Protein AF-M6ZET9-F1 (afdb_monomer)

Secondary structure (DSSP, 8-state):
-HHHHHHHHHHHHHHHHHHHHHHHSSB-----------------S---SS-EEEE------GGGGSSHHHHHHHHHHHHHHHHHTT---TTEEEEPPTTTTGGGGGTT-BHHHHH-S-HHHHHHHHHHH-HHHHHHHHHH--SS-HHHHHHH-

Structure (mmCIF, N/CA/C/O backbone):
data_AF-M6ZET9-F1
#
_entry.id   AF-M6ZET9-F1
#
loop_
_atom_site.group_PDB
_atom_site.id
_atom_site.type_symbol
_atom_site.label_atom_id
_atom_site.label_alt_id
_atom_site.label_comp_id
_atom_site.label_asym_id
_atom_site.label_entity_id
_atom_site.label_seq_id
_atom_site.pdbx_PDB_ins_code
_atom_site.Cartn_x
_atom_site.Cartn_y
_atom_site.Cartn_z
_atom_site.occupancy
_atom_site.B_iso_or_equiv
_atom_site.auth_seq_id
_atom_site.auth_comp_id
_atom_site.auth_asym_id
_atom_site.auth_atom_id
_atom_site.pdbx_PDB_model_num
ATOM 1 N N . MET A 1 1 ? 36.176 -2.745 -42.782 1.00 52.81 1 MET A N 1
ATOM 2 C CA . MET A 1 1 ? 34.925 -3.289 -42.192 1.00 52.81 1 MET A CA 1
ATOM 3 C C . MET A 1 1 ? 34.917 -3.314 -40.652 1.00 52.81 1 MET A C 1
ATOM 5 O O . MET A 1 1 ? 33.838 -3.327 -40.080 1.00 52.81 1 MET A O 1
ATOM 9 N N . PHE A 1 2 ? 36.071 -3.237 -39.966 1.00 52.84 2 PHE A N 1
ATOM 10 C CA . PHE A 1 2 ? 36.145 -3.232 -38.491 1.00 52.84 2 PHE A CA 1
ATOM 11 C C . PHE A 1 2 ? 35.651 -1.939 -37.812 1.00 52.84 2 PHE A C 1
ATOM 13 O O . PHE A 1 2 ? 34.966 -2.022 -36.799 1.00 52.84 2 PHE A O 1
ATOM 20 N N . PHE A 1 3 ? 35.898 -0.759 -38.397 1.00 56.28 3 PHE A N 1
ATOM 21 C CA . PHE A 1 3 ? 35.490 0.528 -37.806 1.00 56.28 3 PHE A CA 1
ATOM 22 C C . PHE A 1 3 ? 33.973 0.656 -37.581 1.00 56.28 3 PHE A C 1
ATOM 24 O O . PHE A 1 3 ? 33.550 1.080 -36.511 1.00 56.28 3 PHE A O 1
ATOM 31 N N . LYS A 1 4 ? 33.136 0.210 -38.533 1.00 61.56 4 LYS A N 1
ATOM 32 C CA . LYS A 1 4 ? 31.664 0.215 -38.382 1.00 61.56 4 LYS A CA 1
ATOM 33 C C . LYS A 1 4 ? 31.176 -0.681 -37.235 1.00 61.56 4 LYS A C 1
ATOM 35 O O . LYS A 1 4 ? 30.152 -0.376 -36.632 1.00 61.56 4 LYS A O 1
ATOM 40 N N . ARG A 1 5 ? 31.907 -1.756 -36.912 1.00 71.12 5 ARG A N 1
ATOM 41 C CA . ARG A 1 5 ? 31.544 -2.678 -35.827 1.00 71.12 5 ARG A CA 1
ATOM 42 C C . ARG A 1 5 ? 31.775 -2.039 -34.457 1.00 71.12 5 ARG A C 1
ATOM 44 O O . ARG A 1 5 ? 30.942 -2.207 -33.578 1.00 71.12 5 ARG A O 1
ATOM 51 N N . SER A 1 6 ? 32.834 -1.243 -34.301 1.00 78.81 6 SER A N 1
ATOM 52 C CA . SER A 1 6 ? 33.117 -0.513 -33.057 1.00 78.81 6 SER A CA 1
ATOM 53 C C . SER A 1 6 ? 32.077 0.570 -32.753 1.00 78.81 6 SER A C 1
ATOM 55 O O . SER A 1 6 ? 31.634 0.671 -31.614 1.00 78.81 6 SER A O 1
ATOM 57 N N . TYR A 1 7 ? 31.607 1.324 -33.757 1.00 88.06 7 TYR A N 1
ATOM 58 C CA . TYR A 1 7 ? 30.521 2.300 -33.555 1.00 88.06 7 TYR A CA 1
ATOM 59 C C . TYR A 1 7 ? 29.215 1.645 -33.093 1.00 88.06 7 TYR A C 1
ATOM 61 O O . TYR A 1 7 ? 28.520 2.209 -32.252 1.00 88.06 7 TYR A O 1
ATOM 69 N N . LEU A 1 8 ? 28.908 0.438 -33.587 1.00 88.38 8 LEU A N 1
ATOM 70 C CA . LEU A 1 8 ? 27.750 -0.330 -33.127 1.00 88.38 8 LEU A CA 1
ATOM 71 C C . LEU A 1 8 ? 27.862 -0.672 -31.631 1.00 88.38 8 LEU A C 1
ATOM 73 O O . LEU A 1 8 ? 26.891 -0.518 -30.896 1.00 88.38 8 LEU A O 1
ATOM 77 N N . PHE A 1 9 ? 29.046 -1.089 -31.169 1.00 90.19 9 PHE A N 1
ATOM 78 C CA . PHE A 1 9 ? 29.284 -1.377 -29.752 1.00 90.19 9 PHE A CA 1
ATOM 79 C C . PHE A 1 9 ? 29.134 -0.135 -28.870 1.00 90.19 9 PHE A C 1
ATOM 81 O O . PHE A 1 9 ? 28.448 -0.205 -27.854 1.00 90.19 9 PHE A O 1
ATOM 88 N N . TYR A 1 10 ? 29.714 1.005 -29.259 1.00 92.69 10 TYR A N 1
ATOM 89 C CA . TYR A 1 10 ? 29.557 2.251 -28.498 1.00 92.69 10 TYR A CA 1
ATOM 90 C C . TYR A 1 10 ? 28.103 2.725 -28.456 1.00 92.69 10 TYR A C 1
ATOM 92 O O . TYR A 1 10 ? 27.639 3.189 -27.418 1.00 92.69 10 TYR A O 1
ATOM 100 N N . PHE A 1 11 ? 27.368 2.565 -29.557 1.00 93.62 11 PHE A N 1
ATOM 101 C CA . PHE A 1 11 ? 25.949 2.895 -29.611 1.00 93.62 11 PHE A CA 1
ATOM 102 C C . PHE A 1 11 ? 25.113 2.002 -28.682 1.00 93.62 11 PHE A C 1
ATOM 104 O O . PHE A 1 11 ? 24.315 2.509 -27.897 1.00 93.62 11 PHE A O 1
ATOM 111 N N . LEU A 1 12 ? 25.338 0.684 -28.703 1.00 94.00 12 LEU A N 1
ATOM 112 C CA . LEU A 1 12 ? 24.687 -0.254 -27.781 1.00 94.00 12 LEU A CA 1
ATOM 113 C C . LEU A 1 12 ? 25.027 0.052 -26.317 1.00 94.00 12 LEU A C 1
ATOM 115 O O . LEU A 1 12 ? 24.150 0.021 -25.457 1.00 94.00 12 LEU A O 1
ATOM 119 N N . PHE A 1 13 ? 26.285 0.391 -26.036 1.00 94.56 13 PHE A N 1
ATOM 120 C CA . PHE A 1 13 ? 26.725 0.773 -24.698 1.00 94.56 13 PHE A CA 1
ATOM 121 C C . PHE A 1 13 ? 26.043 2.061 -24.214 1.00 94.56 13 PHE A C 1
ATOM 123 O O . PHE A 1 13 ? 25.578 2.122 -23.078 1.00 94.56 13 PHE A O 1
ATOM 130 N N . LEU A 1 14 ? 25.902 3.063 -25.089 1.00 95.38 14 LEU A N 1
ATOM 131 C CA . LEU A 1 14 ? 25.168 4.291 -24.784 1.00 95.38 14 LEU A CA 1
ATOM 132 C C . LEU A 1 14 ? 23.695 4.002 -24.457 1.00 95.38 14 LEU A C 1
ATOM 134 O O . LEU A 1 14 ? 23.176 4.536 -23.479 1.00 95.38 14 LEU A O 1
ATOM 138 N N . ILE A 1 15 ? 23.036 3.128 -25.227 1.00 94.88 15 ILE A N 1
ATOM 139 C CA . ILE A 1 15 ? 21.653 2.705 -24.953 1.00 94.88 15 ILE A CA 1
ATOM 140 C C . ILE A 1 15 ? 21.545 2.049 -23.573 1.00 94.88 15 ILE A C 1
ATOM 142 O O . ILE A 1 15 ? 20.631 2.377 -22.820 1.00 94.88 15 ILE A O 1
ATOM 146 N N . LEU A 1 16 ? 22.479 1.162 -23.218 1.00 93.62 16 LEU A N 1
ATOM 147 C CA . LEU A 1 16 ? 22.484 0.497 -21.911 1.00 93.62 16 LEU A CA 1
ATOM 148 C C . LEU A 1 16 ? 22.646 1.489 -20.753 1.00 93.62 16 LEU A C 1
ATOM 150 O O . LEU A 1 16 ? 21.954 1.355 -19.745 1.00 93.62 16 LEU A O 1
ATOM 154 N N . ILE A 1 17 ? 23.504 2.503 -20.900 1.00 94.50 17 ILE A N 1
ATOM 155 C CA . ILE A 1 17 ? 23.660 3.559 -19.888 1.00 94.50 17 ILE A CA 1
ATOM 156 C C . ILE A 1 17 ? 22.363 4.356 -19.737 1.00 94.50 17 ILE A C 1
ATOM 158 O O . ILE A 1 17 ? 21.883 4.533 -18.618 1.00 94.50 17 ILE A O 1
ATOM 162 N N . LEU A 1 18 ? 21.781 4.819 -20.847 1.00 94.38 18 LEU A N 1
ATOM 163 C CA . LEU A 1 18 ? 20.533 5.586 -20.821 1.00 94.38 18 LEU A CA 1
ATOM 164 C C . LEU A 1 18 ? 19.391 4.776 -20.198 1.00 94.38 18 LEU A C 1
ATOM 166 O O . LEU A 1 18 ? 18.630 5.302 -19.386 1.00 94.38 18 LEU A O 1
ATOM 170 N N . TYR A 1 19 ? 19.310 3.487 -20.525 1.00 93.56 19 TYR A N 1
ATOM 171 C CA . TYR A 1 19 ? 18.352 2.570 -19.924 1.00 93.56 19 TYR A CA 1
ATOM 172 C C . TYR A 1 19 ? 18.582 2.400 -18.418 1.00 93.56 19 TYR A C 1
ATOM 174 O O . TYR A 1 19 ? 17.628 2.502 -17.651 1.00 93.56 19 TYR A O 1
ATOM 182 N N . GLY A 1 20 ? 19.830 2.220 -17.974 1.00 91.06 20 GLY A N 1
ATOM 183 C CA . GLY A 1 20 ? 20.166 2.146 -16.551 1.00 91.06 20 GLY A CA 1
ATOM 184 C C . GLY A 1 20 ? 19.728 3.400 -15.793 1.00 91.06 20 GLY A C 1
ATOM 185 O O . GLY A 1 20 ? 19.030 3.303 -14.786 1.00 91.06 20 GLY A O 1
ATOM 186 N N . ILE A 1 21 ? 20.043 4.586 -16.320 1.00 92.19 21 ILE A N 1
ATOM 187 C CA . ILE A 1 21 ? 19.608 5.863 -15.733 1.00 92.19 21 ILE A CA 1
ATOM 188 C C . ILE A 1 21 ? 18.078 5.916 -15.640 1.00 92.19 21 ILE A C 1
ATOM 190 O O . ILE A 1 21 ? 17.532 6.231 -14.581 1.00 92.19 21 ILE A O 1
ATOM 194 N N . TRP A 1 22 ? 17.366 5.561 -16.711 1.00 94.06 22 TRP A N 1
ATOM 195 C CA . TRP A 1 22 ? 15.904 5.526 -16.698 1.00 94.06 22 TRP A CA 1
ATOM 196 C C . TRP A 1 22 ? 15.358 4.529 -15.664 1.00 94.06 22 TRP A C 1
ATOM 198 O O . TRP A 1 22 ? 14.420 4.856 -14.942 1.00 94.06 22 TRP A O 1
ATOM 208 N N . SER A 1 23 ? 15.961 3.348 -15.533 1.00 90.19 23 SER A N 1
ATOM 209 C CA . SER A 1 23 ? 15.533 2.295 -14.602 1.00 90.19 23 SER A CA 1
ATOM 210 C C . SER A 1 23 ? 15.647 2.712 -13.127 1.00 90.19 23 SER A C 1
ATOM 212 O O . SER A 1 23 ? 14.827 2.302 -12.302 1.00 90.19 23 SER A O 1
ATOM 214 N N . TYR A 1 24 ? 16.644 3.53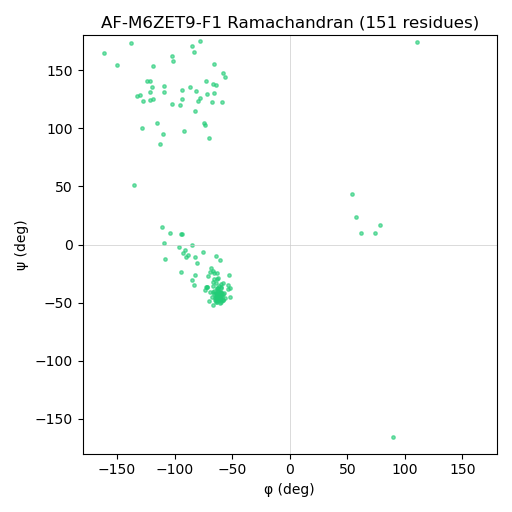8 -12.788 1.00 88.25 24 TYR A N 1
ATOM 215 C CA . TYR A 1 24 ? 16.917 3.967 -11.408 1.00 88.25 24 TYR A CA 1
ATOM 216 C C . TYR A 1 24 ? 16.280 5.305 -11.009 1.00 88.25 24 TYR A C 1
ATOM 218 O O . TYR A 1 24 ? 16.065 5.551 -9.824 1.00 88.25 24 TYR A O 1
ATOM 226 N N . THR A 1 25 ? 15.973 6.175 -11.968 1.00 88.12 25 THR A N 1
ATOM 227 C CA . THR A 1 25 ? 15.388 7.502 -11.703 1.00 88.12 25 THR A CA 1
ATOM 228 C C . THR A 1 25 ? 13.866 7.448 -11.510 1.00 88.12 25 THR A C 1
ATOM 230 O O . THR A 1 25 ? 13.223 6.452 -11.839 1.00 88.12 25 THR A O 1
ATOM 233 N N . ASP A 1 26 ? 13.266 8.526 -10.987 1.00 87.12 26 ASP A N 1
ATOM 234 C CA . ASP A 1 26 ? 11.803 8.694 -10.845 1.00 87.12 26 ASP A CA 1
ATOM 235 C C . ASP A 1 26 ? 11.098 7.552 -10.080 1.00 87.12 26 ASP A C 1
ATOM 237 O O . ASP A 1 26 ? 10.050 7.050 -10.488 1.00 87.12 26 ASP A O 1
ATOM 241 N N . ARG A 1 27 ? 11.697 7.101 -8.973 1.00 86.75 27 ARG A N 1
ATOM 242 C CA . ARG A 1 27 ? 11.068 6.168 -8.026 1.00 86.75 27 ARG A CA 1
ATOM 243 C C . ARG A 1 27 ? 10.239 6.938 -6.997 1.00 86.75 27 ARG A C 1
ATOM 245 O O . ARG A 1 27 ? 10.669 7.976 -6.498 1.00 86.75 27 ARG A O 1
ATOM 252 N N . SER A 1 28 ? 9.028 6.460 -6.722 1.00 77.06 28 SER A N 1
ATOM 253 C CA . SER A 1 28 ? 8.021 7.176 -5.938 1.00 77.06 28 SER A CA 1
ATOM 254 C C . SER A 1 28 ? 8.363 7.185 -4.446 1.00 77.06 28 SER A C 1
ATOM 256 O O . SER A 1 28 ? 8.105 6.217 -3.736 1.00 77.06 28 SER A O 1
ATOM 258 N N . SER A 1 29 ? 8.874 8.310 -3.948 1.00 74.44 29 SER A N 1
ATOM 259 C CA . SER A 1 29 ? 9.148 8.546 -2.519 1.00 74.44 29 SER A CA 1
ATOM 260 C C . SER A 1 29 ? 8.200 9.557 -1.865 1.00 74.44 29 SER A C 1
ATOM 262 O O . SER A 1 29 ? 8.346 9.870 -0.687 1.00 74.44 29 SER A O 1
ATOM 264 N N . TRP A 1 30 ? 7.233 10.087 -2.618 1.00 76.19 30 TRP 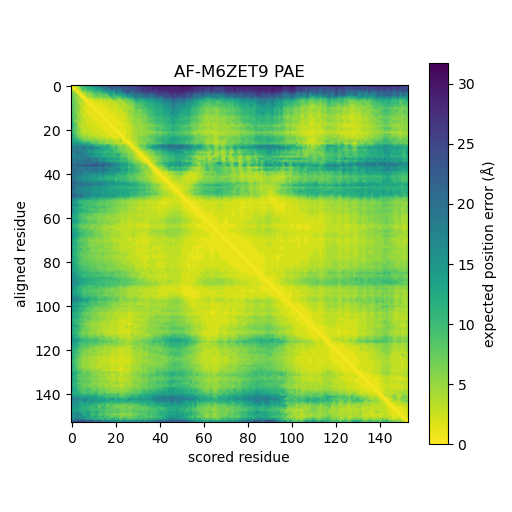A N 1
ATOM 265 C CA . TRP A 1 30 ? 6.372 11.171 -2.155 1.00 76.19 30 TRP A CA 1
ATOM 266 C C . TRP A 1 30 ? 5.457 10.710 -1.022 1.00 76.19 30 TRP A C 1
ATOM 268 O O . TRP A 1 30 ? 4.664 9.778 -1.189 1.00 76.19 30 TRP A O 1
ATOM 278 N N . GLU A 1 31 ? 5.537 11.391 0.116 1.00 81.06 31 GLU A N 1
ATOM 279 C CA . GLU A 1 31 ? 4.571 11.215 1.191 1.00 81.06 31 GLU A CA 1
ATOM 280 C C . GLU A 1 31 ? 3.232 11.857 0.819 1.00 81.06 31 GLU A C 1
ATOM 282 O O . GLU A 1 31 ? 3.187 12.942 0.237 1.00 81.06 31 GLU A O 1
ATOM 287 N N . GLN A 1 32 ? 2.135 11.197 1.178 1.00 78.06 32 GLN A N 1
ATOM 288 C CA . GLN A 1 32 ? 0.783 11.711 0.980 1.00 78.06 32 GLN A CA 1
ATOM 289 C C . GLN A 1 32 ? 0.054 11.889 2.305 1.00 78.06 32 GLN A C 1
ATOM 291 O O . GLN A 1 32 ? 0.321 11.205 3.298 1.00 78.06 32 GLN A O 1
ATOM 296 N N . THR A 1 33 ? -0.907 12.810 2.306 1.00 82.19 33 THR A N 1
ATOM 297 C CA . THR A 1 33 ? -1.885 12.904 3.386 1.00 82.19 33 THR A CA 1
ATOM 298 C C . THR A 1 33 ? -2.961 11.836 3.171 1.00 82.19 33 THR A C 1
ATOM 300 O O . THR A 1 33 ? -3.576 11.780 2.102 1.00 82.19 33 THR A O 1
ATOM 303 N N . PRO A 1 34 ? -3.188 10.944 4.148 1.00 80.94 34 PRO A N 1
ATOM 304 C CA . PRO A 1 34 ? -4.170 9.887 3.991 1.00 80.94 34 PRO A CA 1
ATOM 305 C C . PRO A 1 34 ? -5.590 10.461 4.048 1.00 80.94 34 PRO A C 1
ATOM 307 O O . PRO A 1 34 ? -5.961 11.165 4.984 1.00 80.94 34 PRO A O 1
ATOM 310 N N . ASP A 1 35 ? -6.409 10.117 3.057 1.00 80.94 35 ASP A N 1
ATOM 311 C CA . ASP A 1 35 ? -7.858 10.334 3.101 1.00 80.94 35 ASP A CA 1
ATOM 312 C C . ASP A 1 35 ? -8.537 9.085 3.680 1.00 80.94 35 ASP A C 1
ATOM 314 O O . ASP A 1 35 ? -8.734 8.096 2.963 1.00 80.94 35 ASP A O 1
ATOM 318 N N . SER A 1 36 ? -8.847 9.100 4.978 1.00 73.94 36 SER A N 1
ATOM 319 C CA . SER A 1 36 ? -9.728 8.116 5.615 1.00 73.94 36 SER A CA 1
ATOM 320 C C . SER A 1 36 ? -11.145 8.657 5.677 1.00 73.94 36 SER A C 1
ATOM 322 O O . SER A 1 36 ? -11.409 9.686 6.301 1.00 73.94 36 SER A O 1
ATOM 324 N N . ARG A 1 37 ? -12.072 7.936 5.048 1.00 73.25 37 ARG A N 1
ATOM 325 C CA . ARG A 1 37 ? -13.504 8.190 5.188 1.00 73.25 37 ARG A CA 1
ATOM 326 C C . ARG A 1 37 ? -14.203 6.891 5.554 1.00 73.25 37 ARG A C 1
ATOM 328 O O . ARG A 1 37 ? -14.496 6.083 4.672 1.00 73.25 37 ARG A O 1
ATOM 335 N N . LEU A 1 38 ? -14.521 6.696 6.836 1.00 75.12 38 LEU A N 1
ATOM 336 C CA . LEU A 1 38 ? -15.460 5.645 7.245 1.00 75.12 38 LEU A CA 1
ATOM 337 C C . LEU A 1 38 ? -16.876 6.024 6.785 1.00 75.12 38 LEU A C 1
ATOM 339 O O . LEU A 1 38 ? -17.612 6.725 7.481 1.00 75.12 38 LEU A O 1
ATOM 343 N N . LYS A 1 39 ? -17.250 5.567 5.585 1.00 80.38 39 LYS A N 1
ATOM 344 C CA . LYS A 1 39 ? -18.555 5.865 4.968 1.00 80.38 39 LYS A CA 1
ATOM 345 C C . LYS A 1 39 ? -19.678 4.931 5.412 1.00 80.38 39 LYS A C 1
ATOM 347 O O . LYS A 1 39 ? -20.833 5.339 5.421 1.00 80.38 39 LYS A O 1
ATOM 352 N N . ARG A 1 40 ? -19.355 3.680 5.742 1.00 84.44 40 ARG A N 1
ATOM 353 C CA . ARG A 1 40 ? -20.328 2.650 6.122 1.00 84.44 40 ARG A CA 1
ATOM 354 C C . ARG A 1 40 ? -19.875 1.990 7.414 1.00 84.44 40 ARG A C 1
ATOM 356 O O . ARG A 1 40 ? -18.729 1.566 7.521 1.00 84.44 40 ARG A O 1
ATOM 363 N N . ILE A 1 41 ? -20.785 1.931 8.377 1.00 87.94 41 ILE A N 1
ATOM 364 C CA . ILE A 1 41 ? -20.589 1.276 9.665 1.00 87.94 41 ILE A CA 1
ATOM 365 C C . ILE A 1 41 ? -21.759 0.320 9.840 1.00 87.94 41 ILE A C 1
ATOM 367 O O . ILE A 1 41 ? -22.916 0.735 9.786 1.00 87.94 41 ILE A O 1
ATOM 371 N N . GLU A 1 42 ? -21.446 -0.949 10.052 1.00 90.31 42 GLU A N 1
ATOM 372 C CA . GLU A 1 42 ? -22.419 -1.984 10.373 1.00 90.31 42 GLU A CA 1
ATOM 373 C C . GLU A 1 42 ? -22.047 -2.607 11.712 1.00 90.31 42 GLU A C 1
ATOM 375 O O . GLU A 1 42 ? -20.869 -2.788 12.021 1.00 90.31 42 GLU A O 1
ATOM 380 N N . SER A 1 43 ? -23.055 -2.905 12.526 1.00 90.69 4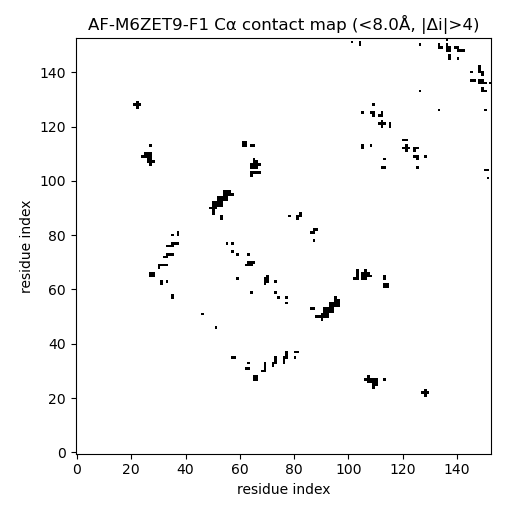3 SER A N 1
ATOM 381 C CA . SER A 1 43 ? -22.870 -3.488 13.849 1.00 90.69 43 SER A CA 1
ATOM 382 C C . SER A 1 43 ? -23.816 -4.663 14.013 1.00 90.69 43 SER A C 1
ATOM 384 O O . SER A 1 43 ? -25.022 -4.532 13.807 1.00 90.69 43 SER A O 1
ATOM 386 N N . PHE A 1 44 ? -23.256 -5.806 14.397 1.00 90.44 44 PHE A N 1
ATOM 387 C CA . PHE A 1 44 ? -23.989 -7.045 14.610 1.00 90.44 44 PHE A CA 1
ATOM 388 C C . PHE A 1 44 ? -23.742 -7.562 16.027 1.00 90.44 44 PHE A C 1
ATOM 390 O O . PHE A 1 44 ? -22.625 -7.518 16.542 1.00 90.44 44 PHE A O 1
ATOM 397 N N . GLY A 1 45 ? -24.796 -8.088 16.651 1.00 89.31 45 GLY A N 1
ATOM 398 C CA . GLY A 1 45 ? -24.747 -8.631 18.007 1.00 89.31 45 GLY A CA 1
ATOM 399 C C . GLY A 1 45 ? -25.049 -7.603 19.101 1.00 89.31 45 GLY A C 1
ATOM 400 O O . GLY A 1 45 ? -25.606 -6.535 18.857 1.00 89.31 45 GLY A O 1
ATOM 401 N N . LYS A 1 46 ? -24.728 -7.965 20.348 1.00 87.88 46 LYS A N 1
ATOM 402 C CA . LYS A 1 46 ? -24.968 -7.136 21.537 1.00 87.88 46 LYS A CA 1
ATOM 403 C C . LYS A 1 46 ? -23.649 -6.819 22.225 1.00 87.88 46 LYS A C 1
ATOM 405 O O . LYS A 1 46 ? -22.825 -7.705 22.438 1.00 87.88 46 LYS A O 1
ATOM 410 N N . ASN A 1 47 ? -23.472 -5.565 22.629 1.00 88.44 47 ASN A N 1
ATOM 411 C CA . ASN A 1 47 ? -22.296 -5.157 23.385 1.00 88.44 47 ASN A CA 1
ATOM 412 C C . ASN A 1 47 ? -22.389 -5.662 24.836 1.00 88.44 47 ASN A C 1
ATOM 414 O O . ASN A 1 47 ? -23.118 -5.102 25.651 1.00 88.44 47 ASN A O 1
ATOM 418 N N . LEU A 1 48 ? -21.625 -6.708 25.162 1.00 89.81 48 LEU A N 1
ATOM 419 C CA . LEU A 1 48 ? -21.525 -7.268 26.517 1.00 89.81 48 LEU A CA 1
ATOM 420 C C . LEU A 1 48 ? -20.345 -6.697 27.325 1.00 89.81 48 LEU A C 1
ATOM 422 O O . LEU A 1 48 ? -20.024 -7.222 28.388 1.00 89.81 48 LEU A O 1
ATOM 426 N N . LYS A 1 49 ? -19.660 -5.657 26.821 1.00 86.94 49 LYS A N 1
ATOM 427 C CA . LYS A 1 49 ? -18.447 -5.058 27.418 1.00 86.94 49 LYS A CA 1
ATOM 428 C C . LYS A 1 49 ? -17.281 -6.044 27.623 1.00 86.94 49 LYS A C 1
ATOM 430 O O . LYS A 1 49 ? -16.400 -5.822 28.456 1.00 86.94 49 LYS A O 1
ATOM 435 N N . LYS A 1 50 ? -17.250 -7.135 26.850 1.00 89.69 50 LYS A N 1
ATOM 436 C CA . LYS A 1 50 ? -16.190 -8.161 26.893 1.00 89.69 50 LYS A CA 1
ATOM 437 C C . LYS A 1 50 ? -15.200 -8.087 25.722 1.00 89.69 50 LYS A C 1
ATOM 439 O O . LYS A 1 50 ? -14.361 -8.968 25.604 1.00 89.69 50 LYS A O 1
ATOM 444 N N . GLY A 1 51 ? -15.265 -7.026 24.920 1.00 91.12 51 GLY A N 1
ATOM 445 C CA . GLY A 1 51 ? -14.504 -6.870 23.678 1.00 91.12 51 GLY A CA 1
ATOM 446 C C . GLY A 1 51 ? -15.404 -6.947 22.449 1.00 91.12 51 GLY A C 1
ATOM 447 O O . GLY A 1 51 ? -16.607 -7.192 22.564 1.00 91.12 51 GLY A O 1
ATOM 448 N N . ASN A 1 52 ? -14.821 -6.693 21.283 1.00 94.81 52 ASN A N 1
ATOM 449 C CA . ASN A 1 52 ? -15.501 -6.745 19.993 1.00 94.81 52 ASN A CA 1
ATOM 450 C C . ASN A 1 52 ? -14.522 -7.134 18.883 1.00 94.81 52 ASN A C 1
ATOM 452 O O . ASN A 1 52 ? -13.321 -6.889 18.979 1.00 94.81 52 ASN A O 1
ATOM 456 N N . LEU A 1 53 ? -15.066 -7.710 17.817 1.00 95.75 53 LEU A N 1
ATOM 457 C CA . LEU A 1 53 ? -14.361 -7.889 16.559 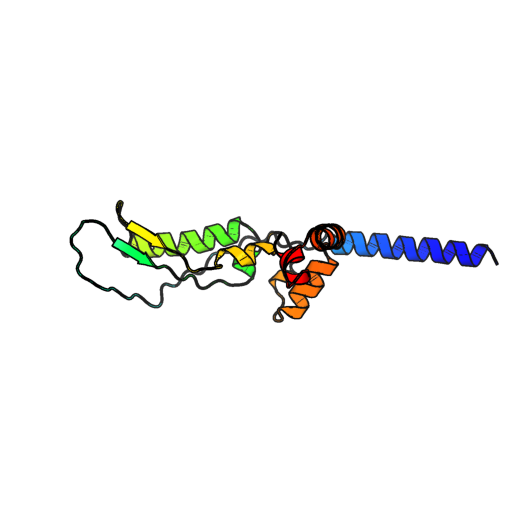1.00 95.75 53 LEU A CA 1
ATOM 458 C C . LEU A 1 53 ? -14.682 -6.690 15.666 1.00 95.75 53 LEU A C 1
ATOM 460 O O . LEU A 1 53 ? -15.856 -6.384 15.453 1.00 95.75 53 LEU A O 1
ATOM 464 N N . LEU A 1 54 ? -13.656 -6.002 15.177 1.00 95.62 54 LEU A N 1
ATOM 465 C CA . LEU A 1 54 ? -13.798 -4.847 14.300 1.00 95.62 54 LEU A CA 1
ATOM 466 C C . LEU A 1 54 ? -13.196 -5.171 12.933 1.00 95.62 54 LEU A C 1
ATOM 468 O O . LEU A 1 54 ? -11.980 -5.185 12.770 1.00 95.62 54 LEU A O 1
ATOM 472 N N . GLY A 1 55 ? -14.057 -5.416 11.949 1.00 95.75 55 GLY A N 1
ATOM 473 C CA . GLY A 1 55 ? -13.644 -5.468 10.550 1.00 95.75 55 GLY A CA 1
ATOM 474 C C . GLY A 1 55 ? -13.459 -4.055 10.004 1.00 95.75 55 GLY A C 1
ATOM 475 O O . GLY A 1 55 ? -14.377 -3.240 10.093 1.00 95.75 55 GLY A O 1
ATOM 476 N N . ILE A 1 56 ? -12.293 -3.761 9.433 1.00 94.69 56 ILE A N 1
ATOM 477 C CA . ILE A 1 56 ? -12.038 -2.509 8.713 1.00 94.69 56 ILE A CA 1
ATOM 478 C C . ILE A 1 56 ? -11.709 -2.873 7.275 1.00 94.69 56 ILE A C 1
ATOM 480 O O . ILE A 1 56 ? -10.782 -3.638 7.043 1.00 94.69 56 ILE A O 1
ATOM 484 N N . GLN A 1 57 ? -12.433 -2.300 6.313 1.00 93.19 57 GLN A N 1
ATOM 485 C CA . GLN A 1 57 ? -12.108 -2.394 4.890 1.00 93.19 57 GLN A CA 1
ATOM 486 C C . GLN A 1 57 ? -11.642 -1.021 4.387 1.00 93.19 57 GLN A C 1
ATOM 488 O O . GLN A 1 57 ? -12.478 -0.177 4.052 1.00 93.19 57 GLN A O 1
ATOM 493 N N . PRO A 1 58 ? -10.321 -0.768 4.358 1.00 93.31 58 PRO A N 1
ATOM 494 C CA . PRO A 1 58 ? -9.771 0.472 3.837 1.00 93.31 58 PRO A CA 1
ATOM 495 C C . PRO A 1 58 ? -10.069 0.619 2.346 1.00 93.31 58 PRO A C 1
ATOM 497 O O . PRO A 1 58 ? -9.887 -0.317 1.568 1.00 93.31 58 PRO A O 1
ATOM 500 N N . TRP A 1 59 ? -10.462 1.817 1.929 1.00 92.44 59 TRP A N 1
ATOM 501 C CA . TRP A 1 59 ? -10.375 2.194 0.525 1.00 92.44 59 TRP A CA 1
ATOM 502 C C . TRP A 1 59 ? -8.953 2.668 0.220 1.00 92.44 59 TRP A C 1
ATOM 504 O O . TRP A 1 59 ? -8.521 3.686 0.773 1.00 92.44 59 TRP A O 1
ATOM 514 N N . MET A 1 60 ? -8.249 1.927 -0.636 1.00 91.12 60 MET A N 1
ATOM 515 C CA . MET A 1 60 ? -6.840 2.142 -0.973 1.00 91.12 60 MET A CA 1
ATOM 516 C C . MET A 1 60 ? -6.697 2.666 -2.403 1.00 91.12 60 MET A C 1
ATOM 518 O O . MET A 1 60 ? -7.332 2.156 -3.326 1.00 91.12 60 MET A O 1
ATOM 522 N N . TYR A 1 61 ? -5.839 3.663 -2.591 1.00 89.12 61 TYR A N 1
ATOM 523 C CA . TYR A 1 61 ? -5.393 4.126 -3.902 1.00 89.12 61 TYR A CA 1
ATOM 524 C C . TYR A 1 61 ? -3.996 3.575 -4.213 1.00 89.12 61 TYR A C 1
ATOM 526 O O . TYR A 1 61 ? -3.241 3.290 -3.286 1.00 89.12 61 TYR A O 1
ATOM 534 N N . PRO A 1 62 ? -3.586 3.488 -5.492 1.00 88.31 62 PRO A N 1
ATOM 535 C CA . PRO A 1 62 ? -2.238 3.038 -5.850 1.00 88.31 62 PRO A CA 1
ATOM 536 C C . PRO A 1 62 ? -1.114 3.792 -5.125 1.00 88.31 62 PRO A C 1
ATOM 538 O O . PRO A 1 62 ? -0.134 3.194 -4.697 1.00 88.31 62 PRO A O 1
ATOM 541 N N . ILE A 1 63 ? -1.279 5.103 -4.922 1.00 89.31 63 ILE A N 1
ATOM 542 C CA . ILE A 1 63 ? -0.303 5.935 -4.205 1.00 89.31 63 ILE A CA 1
ATOM 543 C C . ILE A 1 63 ? -0.172 5.576 -2.718 1.00 89.31 63 ILE A C 1
ATOM 545 O O . ILE A 1 63 ? 0.886 5.788 -2.132 1.00 89.31 63 ILE A O 1
ATOM 549 N N . ASP A 1 64 ? -1.206 4.982 -2.115 1.00 92.62 64 ASP A N 1
ATOM 550 C CA . ASP A 1 64 ? -1.141 4.500 -0.734 1.00 92.62 64 ASP A CA 1
ATOM 551 C C . ASP A 1 64 ? -0.187 3.292 -0.619 1.00 92.62 64 ASP A C 1
ATOM 553 O O . ASP A 1 64 ? 0.321 3.021 0.460 1.00 92.62 64 ASP A O 1
ATOM 557 N N . TYR A 1 65 ? 0.110 2.596 -1.725 1.00 92.94 65 TYR A N 1
ATOM 558 C CA . TYR A 1 65 ? 1.053 1.471 -1.789 1.00 92.94 65 TYR A CA 1
ATOM 559 C C . TYR A 1 65 ? 2.461 1.858 -2.245 1.00 92.94 65 TYR A C 1
ATOM 561 O O . TYR A 1 65 ? 3.344 1.005 -2.305 1.00 92.94 65 TYR A O 1
ATOM 569 N N . SER A 1 66 ? 2.700 3.130 -2.576 1.00 92.25 66 SER A N 1
ATOM 570 C CA . SER A 1 66 ? 3.966 3.542 -3.189 1.00 92.25 66 SER A CA 1
ATOM 571 C C . SER A 1 66 ? 5.175 3.398 -2.270 1.00 92.25 66 SER A C 1
ATOM 573 O O . SER A 1 66 ? 6.304 3.376 -2.745 1.00 92.25 66 SER A O 1
ATOM 575 N N . ASN A 1 67 ? 4.956 3.382 -0.958 1.00 92.25 67 ASN A N 1
ATOM 576 C CA . ASN A 1 67 ? 5.966 3.140 0.063 1.00 92.25 67 ASN A CA 1
ATOM 577 C C . ASN A 1 67 ? 5.283 2.749 1.383 1.00 92.25 67 ASN A C 1
ATOM 579 O O . ASN A 1 67 ? 4.083 2.966 1.570 1.00 92.25 67 ASN A O 1
ATOM 583 N N . GLU A 1 68 ? 6.070 2.206 2.308 1.00 91.94 68 GLU A N 1
ATOM 584 C CA . GLU A 1 68 ? 5.600 1.755 3.621 1.00 91.94 68 GLU A CA 1
ATOM 585 C C . GLU A 1 68 ? 4.972 2.886 4.450 1.00 91.94 68 GLU A C 1
ATOM 58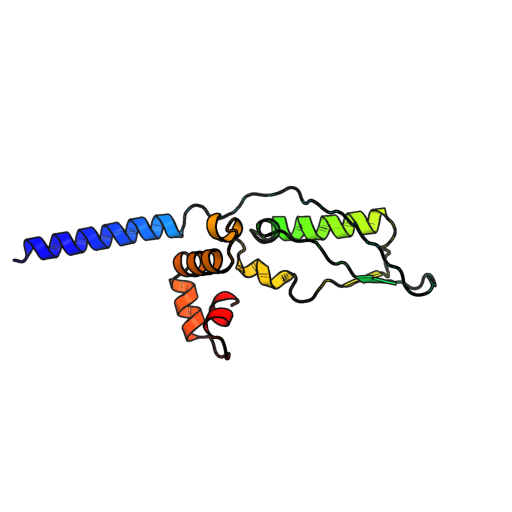7 O O . GLU A 1 68 ? 3.968 2.675 5.131 1.00 91.94 68 GLU A O 1
ATOM 592 N N . ILE A 1 69 ? 5.517 4.104 4.356 1.00 92.75 69 ILE A N 1
ATOM 593 C CA . ILE A 1 69 ? 5.043 5.265 5.119 1.00 92.75 69 ILE A CA 1
ATOM 594 C C . ILE A 1 69 ? 3.611 5.625 4.707 1.00 92.75 69 ILE A C 1
ATOM 596 O O . ILE A 1 69 ? 2.753 5.795 5.571 1.00 92.75 69 ILE A O 1
ATOM 600 N N . ASN A 1 70 ? 3.327 5.708 3.405 1.00 93.81 70 ASN A N 1
ATOM 601 C CA . ASN A 1 70 ? 1.991 6.013 2.890 1.00 93.81 70 ASN A CA 1
ATOM 602 C C . ASN A 1 70 ? 0.986 4.927 3.272 1.00 93.81 70 ASN A C 1
ATOM 604 O O . ASN A 1 70 ? -0.105 5.247 3.751 1.00 93.81 70 ASN A O 1
ATOM 608 N N . PHE A 1 71 ? 1.375 3.658 3.138 1.00 95.06 71 PHE A N 1
ATOM 609 C CA . PHE A 1 71 ? 0.524 2.534 3.509 1.00 95.06 71 PHE A CA 1
ATOM 610 C C . PHE A 1 71 ? 0.185 2.585 5.000 1.00 95.06 71 PHE A C 1
ATOM 612 O O . PHE A 1 71 ? -0.987 2.573 5.380 1.00 95.06 71 PHE A O 1
ATOM 619 N N . SER A 1 72 ? 1.204 2.731 5.848 1.00 94.75 72 SER A N 1
ATOM 620 C CA . SER A 1 72 ? 1.050 2.809 7.300 1.00 94.75 72 SER A CA 1
ATOM 621 C C . SER A 1 72 ? 0.177 3.996 7.715 1.00 94.75 72 SER A C 1
ATOM 623 O O . SER A 1 72 ? -0.805 3.811 8.436 1.00 94.75 72 SER A O 1
ATOM 625 N N . LYS A 1 73 ? 0.434 5.196 7.174 1.00 94.88 73 LYS A N 1
ATOM 626 C CA . LYS A 1 73 ? -0.387 6.397 7.415 1.00 94.88 73 LYS A CA 1
ATOM 627 C C . LYS A 1 73 ? -1.848 6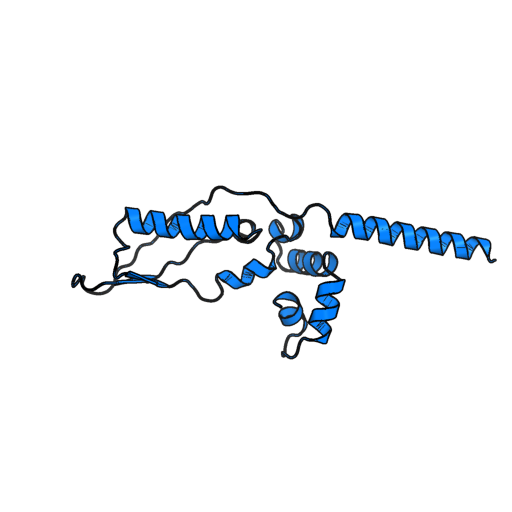.176 7.031 1.00 94.88 73 LYS A C 1
ATOM 629 O O . LYS A 1 73 ? -2.751 6.573 7.770 1.00 94.88 73 LYS A O 1
ATOM 634 N N . LYS A 1 74 ? -2.103 5.516 5.898 1.00 95.25 74 LYS A N 1
ATOM 635 C CA . LYS A 1 74 ? -3.458 5.188 5.453 1.00 95.25 74 LYS A CA 1
ATOM 636 C C . LYS A 1 74 ? -4.153 4.253 6.437 1.00 95.25 74 LYS A C 1
ATOM 638 O O . LYS A 1 74 ? -5.260 4.559 6.872 1.00 95.25 74 LYS A O 1
ATOM 643 N N . ILE A 1 75 ? -3.513 3.164 6.852 1.00 95.62 75 ILE A N 1
ATOM 644 C CA . ILE A 1 75 ? -4.097 2.228 7.823 1.00 95.62 75 ILE A CA 1
ATOM 645 C C . ILE A 1 75 ? -4.322 2.893 9.184 1.00 95.62 75 ILE A C 1
ATOM 647 O O . ILE A 1 75 ? -5.409 2.775 9.757 1.00 95.62 75 ILE A O 1
ATOM 651 N N . GLN A 1 76 ? -3.337 3.647 9.668 1.00 95.44 76 GLN A N 1
ATOM 652 C CA . GLN A 1 76 ? -3.426 4.381 10.924 1.00 95.44 76 GLN A CA 1
ATOM 653 C C . GLN A 1 76 ? -4.606 5.355 10.923 1.00 95.44 76 GLN A C 1
ATOM 655 O O . GLN A 1 76 ? -5.358 5.392 11.893 1.00 95.44 76 GLN A O 1
ATOM 660 N N . SER A 1 77 ? -4.835 6.076 9.824 1.00 95.19 77 SER A N 1
ATOM 661 C CA . SER A 1 77 ? -5.950 7.025 9.736 1.00 95.19 77 SER A CA 1
ATOM 662 C C . SER A 1 77 ? -7.325 6.363 9.942 1.00 95.19 77 SER A C 1
ATOM 664 O O . SER A 1 77 ? -8.169 6.907 10.658 1.00 95.19 77 SER A O 1
ATOM 666 N N . TYR A 1 78 ? -7.534 5.137 9.441 1.00 95.25 78 TYR A N 1
ATOM 667 C CA . TYR A 1 78 ? -8.761 4.372 9.705 1.00 95.25 78 TYR A CA 1
ATOM 668 C C . TYR A 1 78 ? -8.874 3.910 11.162 1.00 95.25 78 TYR A C 1
ATOM 670 O O . TYR A 1 78 ? -9.963 3.967 11.738 1.00 95.25 78 TYR A O 1
ATOM 678 N N . LEU A 1 79 ? -7.770 3.461 11.769 1.00 95.06 79 LEU A N 1
ATOM 679 C CA . LEU A 1 79 ? -7.740 3.058 13.179 1.00 95.06 79 LEU A CA 1
ATOM 680 C C . LEU A 1 79 ? -8.029 4.245 14.102 1.00 95.06 79 LEU A C 1
ATOM 682 O O . LEU A 1 79 ? -8.814 4.129 15.041 1.00 95.06 79 LEU A O 1
ATOM 686 N N . GLU A 1 80 ? -7.444 5.404 13.815 1.00 94.56 80 GLU A N 1
ATOM 687 C CA . GLU A 1 80 ? -7.690 6.634 14.561 1.00 94.56 80 GLU A CA 1
ATOM 688 C C . GLU A 1 80 ? -9.141 7.095 14.429 1.00 94.56 80 GLU A C 1
ATOM 690 O O . GLU A 1 80 ? -9.760 7.453 15.431 1.00 94.56 80 GLU A O 1
ATOM 695 N N . GLU A 1 81 ? -9.716 7.060 13.223 1.00 93.31 81 GLU A N 1
ATOM 696 C CA . GLU A 1 81 ? -11.124 7.411 13.017 1.00 93.31 81 GLU A CA 1
ATOM 697 C C . GLU A 1 81 ? -12.059 6.445 13.767 1.00 93.31 81 GLU A C 1
ATOM 699 O O . GLU A 1 81 ? -13.011 6.878 14.421 1.00 93.31 81 GLU A O 1
ATOM 704 N N . ALA A 1 82 ? -11.765 5.143 13.737 1.00 93.81 82 ALA A N 1
ATOM 705 C CA . ALA A 1 82 ? -12.526 4.135 14.470 1.00 93.81 82 ALA A CA 1
ATOM 706 C C . ALA A 1 82 ? -12.406 4.305 15.994 1.00 93.81 82 ALA A C 1
ATOM 708 O O . ALA A 1 82 ? -13.401 4.181 16.712 1.00 93.81 82 ALA A O 1
ATOM 709 N N . SER A 1 83 ? -11.211 4.641 16.486 1.00 93.88 83 SER A N 1
ATOM 710 C CA . SER A 1 83 ? -10.957 4.953 17.895 1.00 93.88 83 SER A CA 1
ATOM 711 C C . SER A 1 83 ? -11.732 6.195 18.343 1.00 93.88 83 SER A C 1
ATOM 713 O O . SER A 1 83 ? -12.470 6.137 19.326 1.00 93.88 83 SER A O 1
ATOM 715 N N . LYS A 1 84 ? -11.684 7.286 17.562 1.00 93.31 84 LYS A N 1
ATOM 716 C CA . LYS A 1 84 ? -12.444 8.526 17.817 1.00 93.31 84 LYS A CA 1
ATOM 717 C C . LYS A 1 84 ? -13.956 8.293 17.892 1.00 93.31 84 LYS A C 1
ATOM 719 O O . LYS A 1 84 ? -14.636 8.969 18.656 1.00 93.31 84 LYS A O 1
ATOM 724 N N . LYS A 1 85 ? -14.486 7.332 17.128 1.00 91.19 85 LYS A N 1
ATOM 725 C CA . LYS A 1 85 ? -15.908 6.938 17.155 1.00 91.19 85 LYS A CA 1
ATOM 726 C C . LYS A 1 85 ? -16.251 5.916 18.249 1.00 91.19 85 LYS A C 1
ATOM 728 O O . LYS A 1 85 ? -17.410 5.528 18.370 1.00 91.19 85 LYS A O 1
ATOM 733 N N . GLY A 1 86 ? -15.274 5.479 19.045 1.00 92.00 86 GLY A N 1
ATOM 734 C CA . GLY A 1 86 ? -15.472 4.537 20.148 1.00 92.00 86 GLY A CA 1
ATOM 735 C C . GLY A 1 86 ? -15.617 3.072 19.724 1.00 92.00 86 GLY A C 1
ATOM 736 O O . GLY A 1 86 ? -16.090 2.256 20.514 1.00 92.00 86 GLY A O 1
ATOM 737 N N . TYR A 1 87 ? -15.221 2.710 18.498 1.00 92.06 87 TYR A N 1
ATOM 738 C CA . TYR A 1 87 ? -15.266 1.318 18.023 1.00 92.06 87 TYR A CA 1
ATOM 739 C C . TYR A 1 87 ? -14.086 0.470 18.505 1.00 92.06 87 TYR A C 1
ATOM 741 O O . TYR A 1 87 ? -14.158 -0.761 18.452 1.00 92.06 87 TYR A O 1
ATOM 749 N N . ILE A 1 88 ? -13.020 1.117 18.985 1.00 94.06 88 ILE A N 1
ATOM 750 C CA . ILE A 1 88 ? -11.815 0.470 19.507 1.00 94.06 88 ILE A CA 1
ATOM 751 C C . ILE A 1 88 ? -11.751 0.655 21.024 1.00 94.06 88 ILE A C 1
ATOM 753 O O . ILE A 1 88 ? -11.909 1.753 21.551 1.00 94.06 88 ILE A O 1
ATOM 757 N N . ASN A 1 89 ? -11.503 -0.444 21.726 1.00 91.81 89 ASN A N 1
ATOM 758 C CA . ASN A 1 89 ? -11.216 -0.522 23.150 1.00 91.81 89 ASN A CA 1
ATOM 759 C C . ASN A 1 89 ? -10.063 -1.525 23.383 1.00 91.81 89 ASN A C 1
ATOM 761 O O . ASN A 1 89 ? -9.669 -2.229 22.451 1.00 91.81 89 ASN A O 1
ATOM 765 N N . PRO A 1 90 ? -9.531 -1.656 24.613 1.00 94.12 90 PRO A N 1
ATOM 766 C CA . PRO A 1 90 ? -8.399 -2.551 24.885 1.00 94.12 90 PRO A CA 1
ATOM 767 C C . PRO A 1 90 ? -8.639 -4.045 24.600 1.00 94.12 90 PRO A C 1
ATOM 769 O O . PRO A 1 90 ? -7.692 -4.822 24.600 1.00 94.12 90 PRO A O 1
ATOM 772 N N . LYS A 1 91 ? -9.892 -4.470 24.398 1.00 95.19 91 LYS A N 1
ATOM 773 C CA . LYS A 1 91 ? -10.290 -5.851 24.077 1.00 95.19 91 LYS A CA 1
ATOM 774 C C . LYS A 1 91 ? -10.807 -5.984 22.638 1.00 95.19 91 LYS A C 1
ATOM 776 O O . LYS A 1 91 ? -11.486 -6.960 22.320 1.00 95.19 91 LYS A O 1
ATOM 781 N N . THR A 1 92 ? -10.565 -4.988 21.786 1.00 95.94 92 THR A N 1
ATOM 782 C CA . THR A 1 92 ? -10.935 -5.037 20.370 1.00 95.94 92 THR A CA 1
ATOM 783 C C . THR A 1 92 ? -9.895 -5.821 19.583 1.00 95.94 92 THR A C 1
ATOM 785 O O . THR A 1 92 ? -8.704 -5.547 19.686 1.00 95.94 92 THR A O 1
ATOM 788 N N . ILE A 1 93 ? -10.351 -6.754 18.751 1.00 96.50 93 ILE A N 1
ATOM 789 C CA . ILE A 1 93 ? -9.520 -7.392 17.726 1.00 96.50 93 ILE A CA 1
ATOM 790 C C . ILE A 1 93 ? -9.885 -6.750 16.392 1.00 96.50 93 ILE A C 1
ATOM 792 O O . ILE A 1 93 ? -11.049 -6.788 15.992 1.00 96.50 93 ILE A O 1
ATOM 796 N N . VAL A 1 94 ? -8.907 -6.144 15.720 1.00 96.88 94 VAL A N 1
ATOM 797 C CA . VAL A 1 94 ? -9.103 -5.546 14.395 1.00 96.88 94 VAL A CA 1
ATOM 798 C C . VAL A 1 94 ? -8.729 -6.560 13.324 1.00 96.88 94 VAL A C 1
ATOM 800 O O . VAL A 1 94 ? -7.674 -7.185 13.403 1.00 96.88 94 VAL A O 1
ATOM 803 N N . VAL A 1 95 ? -9.588 -6.708 12.321 1.00 96.56 95 VAL A N 1
ATOM 804 C CA . VAL A 1 95 ? -9.364 -7.584 11.170 1.00 96.56 95 VAL A CA 1
ATOM 805 C C . VAL A 1 95 ? -9.406 -6.750 9.900 1.00 96.56 95 VAL A C 1
ATOM 807 O O . VAL A 1 95 ? -10.326 -5.956 9.693 1.00 96.56 95 VAL A O 1
ATOM 810 N N . PHE A 1 96 ? -8.401 -6.945 9.053 1.00 96.00 96 PHE A N 1
ATOM 811 C CA . PHE A 1 96 ? -8.293 -6.322 7.740 1.00 96.00 96 PHE A CA 1
ATOM 812 C C . PHE A 1 96 ? -8.676 -7.307 6.629 1.00 96.00 96 PHE A C 1
ATOM 814 O O . PHE A 1 96 ? -8.690 -8.517 6.871 1.00 96.00 96 PHE A O 1
ATOM 821 N N . PRO A 1 97 ? -8.986 -6.820 5.413 1.00 94.88 97 PRO A N 1
ATOM 822 C CA . PRO A 1 97 ? -9.331 -7.680 4.295 1.00 94.88 97 PRO A CA 1
ATOM 823 C C . PRO A 1 97 ? -8.140 -8.536 3.871 1.00 94.88 97 PRO A C 1
ATOM 825 O O . PRO A 1 97 ? -6.976 -8.158 4.033 1.00 94.88 97 PRO A O 1
ATOM 828 N N . GLU A 1 98 ? -8.455 -9.665 3.251 1.00 93.62 98 GLU A N 1
ATOM 829 C CA . GLU A 1 98 ? -7.473 -10.482 2.549 1.00 93.62 98 GLU A CA 1
ATOM 830 C C . GLU A 1 98 ? -6.781 -9.659 1.448 1.00 93.62 98 GLU A C 1
ATOM 832 O O . GLU A 1 98 ? -7.378 -8.754 0.860 1.00 93.62 98 GLU A O 1
ATOM 837 N N . TYR A 1 99 ? -5.508 -9.957 1.181 1.00 90.38 99 TYR A N 1
ATOM 838 C CA . TYR A 1 99 ? -4.691 -9.300 0.150 1.00 90.38 99 TYR A CA 1
ATOM 839 C C . TYR A 1 99 ? -4.451 -7.793 0.327 1.00 90.38 99 TYR A C 1
ATOM 841 O O . TYR A 1 99 ? -3.884 -7.163 -0.566 1.00 90.38 99 TYR A O 1
ATOM 849 N N . LEU A 1 100 ? -4.798 -7.199 1.478 1.00 93.38 100 LEU A N 1
ATOM 850 C CA . LEU A 1 100 ? -4.578 -5.769 1.724 1.00 93.38 100 LEU A CA 1
ATOM 851 C C . LEU A 1 100 ? -3.118 -5.356 1.481 1.00 93.38 100 LEU A C 1
ATOM 853 O O . LEU A 1 100 ? -2.885 -4.279 0.944 1.00 93.38 100 LEU A O 1
ATOM 857 N N . GLY A 1 101 ? -2.158 -6.211 1.849 1.00 91.06 101 GLY A N 1
ATOM 858 C CA . GLY A 1 101 ? -0.723 -5.966 1.686 1.00 91.06 101 GLY A CA 1
ATOM 859 C C . GLY A 1 101 ? -0.126 -6.413 0.349 1.00 91.06 101 GLY A C 1
ATOM 860 O O . GLY A 1 101 ? 1.015 -6.068 0.072 1.00 91.06 101 GLY A O 1
ATOM 861 N N . THR A 1 102 ? -0.855 -7.143 -0.501 1.00 89.62 102 THR A N 1
ATOM 862 C CA . THR A 1 102 ? -0.298 -7.713 -1.746 1.00 89.62 102 THR A CA 1
ATOM 863 C C . THR A 1 102 ? 0.246 -6.638 -2.685 1.00 89.62 102 THR A C 1
ATOM 865 O O . THR A 1 102 ? 1.260 -6.839 -3.345 1.00 89.62 102 THR A O 1
ATOM 868 N N . TRP A 1 103 ? -0.388 -5.466 -2.708 1.00 89.31 103 TRP A N 1
ATOM 869 C CA . TRP A 1 103 ? 0.037 -4.355 -3.556 1.00 89.31 103 TRP A CA 1
ATOM 870 C C . TRP A 1 103 ? 1.290 -3.625 -3.060 1.00 89.31 103 TRP A C 1
ATOM 872 O O . TRP A 1 103 ? 1.823 -2.816 -3.808 1.00 89.31 103 TRP A O 1
ATOM 882 N N . LEU A 1 104 ? 1.827 -3.939 -1.873 1.00 91.50 104 LEU A N 1
ATOM 883 C CA . LEU A 1 104 ? 3.127 -3.411 -1.424 1.00 91.50 104 LEU A CA 1
ATOM 884 C C . LEU A 1 104 ? 4.301 -3.873 -2.297 1.00 91.50 104 LEU A C 1
ATOM 886 O O . LEU A 1 104 ? 5.383 -3.309 -2.198 1.00 91.50 104 LEU A O 1
ATOM 890 N N . VAL A 1 105 ? 4.077 -4.825 -3.203 1.00 88.50 105 VAL A N 1
ATOM 891 C CA . VAL A 1 105 ? 5.017 -5.195 -4.267 1.00 88.50 105 VAL A CA 1
ATOM 892 C C . VAL A 1 105 ? 5.491 -4.003 -5.115 1.00 88.50 105 VAL A C 1
ATOM 894 O O . VAL A 1 105 ? 6.585 -4.030 -5.666 1.00 88.50 105 VAL A O 1
ATOM 897 N N . VAL A 1 106 ? 4.693 -2.931 -5.212 1.00 90.12 106 VAL A N 1
ATOM 898 C CA . VAL A 1 106 ? 5.065 -1.708 -5.950 1.00 90.12 106 VAL A CA 1
ATOM 899 C C . VAL A 1 106 ? 5.710 -0.638 -5.059 1.00 90.12 106 VAL A C 1
ATOM 901 O O . VAL A 1 106 ? 5.897 0.504 -5.488 1.00 90.12 106 VAL A O 1
ATOM 904 N N . ALA A 1 107 ? 6.031 -0.960 -3.806 1.00 91.25 107 ALA A N 1
ATOM 905 C CA . ALA A 1 107 ? 6.675 -0.020 -2.902 1.00 91.25 107 ALA A CA 1
ATOM 906 C C . ALA A 1 107 ? 8.087 0.332 -3.400 1.00 91.25 107 ALA A C 1
ATOM 908 O O . ALA A 1 107 ? 8.892 -0.539 -3.712 1.00 91.25 107 ALA A O 1
ATOM 909 N N . GLY A 1 108 ? 8.400 1.628 -3.475 1.00 89.94 108 GLY A N 1
ATOM 910 C CA . GLY A 1 108 ? 9.683 2.118 -3.991 1.00 89.94 108 GLY A CA 1
ATOM 911 C C . GLY A 1 108 ? 9.835 2.016 -5.514 1.00 89.94 108 GLY A C 1
ATOM 912 O O . GLY A 1 108 ? 10.926 2.244 -6.049 1.00 89.94 108 GLY A O 1
ATOM 913 N N . GLU A 1 109 ? 8.758 1.698 -6.231 1.00 92.19 109 GLU A N 1
ATOM 914 C CA . GLU A 1 109 ? 8.770 1.586 -7.686 1.00 92.19 109 GLU A CA 1
ATOM 915 C C . GLU A 1 109 ? 8.565 2.919 -8.395 1.00 92.19 109 GLU A C 1
ATOM 917 O O . GLU A 1 109 ? 8.292 3.959 -7.786 1.00 92.19 109 GLU A O 1
ATOM 922 N N . LYS A 1 110 ? 8.758 2.905 -9.717 1.00 92.50 110 LYS A N 1
ATOM 923 C CA . LYS A 1 110 ? 8.675 4.116 -10.537 1.00 92.50 110 LYS A CA 1
ATOM 924 C C . LYS A 1 110 ? 7.324 4.813 -10.384 1.00 92.50 110 LYS A C 1
ATOM 926 O O . LYS A 1 110 ? 6.280 4.162 -10.326 1.00 92.50 110 LYS A O 1
ATOM 931 N N . THR A 1 111 ? 7.318 6.144 -10.422 1.00 90.00 111 THR A N 1
ATOM 932 C CA . THR A 1 111 ? 6.084 6.945 -10.368 1.00 90.00 111 THR A CA 1
ATOM 933 C C . THR A 1 111 ? 5.079 6.511 -11.445 1.00 90.00 111 THR A C 1
ATOM 935 O O . THR A 1 111 ? 3.872 6.499 -11.203 1.00 90.00 111 THR A O 1
ATOM 938 N N . SER A 1 112 ? 5.563 6.098 -12.619 1.00 90.50 112 SER A N 1
ATOM 939 C CA . SER A 1 112 ? 4.746 5.552 -13.709 1.00 90.50 112 SER A CA 1
ATOM 940 C C . SER A 1 112 ? 4.069 4.213 -13.387 1.00 90.50 112 SER A C 1
ATOM 942 O O . SER A 1 112 ? 2.974 3.975 -13.887 1.00 90.50 112 SER A O 1
ATOM 944 N N . VAL A 1 113 ? 4.658 3.366 -12.531 1.00 91.31 113 VAL A N 1
ATOM 945 C CA . VAL A 1 113 ? 4.025 2.123 -12.045 1.00 91.31 113 VAL A CA 1
ATOM 946 C C . VAL A 1 113 ? 2.828 2.466 -11.161 1.00 91.31 113 VAL A C 1
ATOM 948 O O . VAL A 1 113 ? 1.743 1.916 -11.344 1.00 91.31 113 VAL A O 1
ATOM 951 N N . VAL A 1 114 ? 3.016 3.426 -10.252 1.00 88.75 114 VAL A N 1
ATOM 952 C CA . VAL A 1 114 ? 2.015 3.837 -9.257 1.00 88.75 114 VAL A CA 1
ATOM 953 C C . VAL A 1 114 ? 0.873 4.652 -9.877 1.00 88.75 114 VAL A C 1
ATOM 955 O O . VAL A 1 114 ? -0.278 4.494 -9.487 1.00 88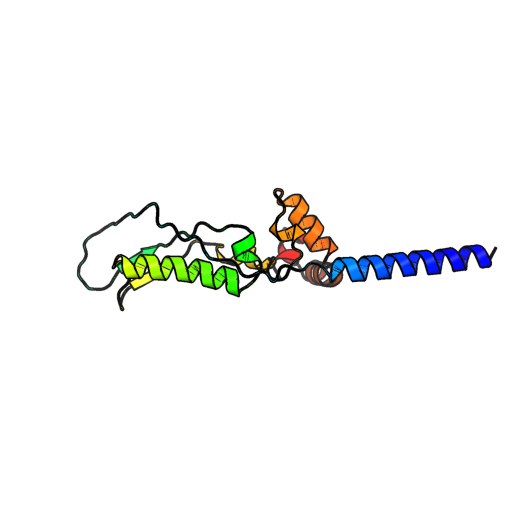.75 114 VAL A O 1
ATOM 958 N N . LYS A 1 115 ? 1.163 5.543 -10.835 1.00 88.00 115 LYS A N 1
ATOM 959 C CA . LYS A 1 115 ? 0.165 6.461 -11.423 1.00 88.00 115 LYS A CA 1
ATOM 960 C C . LYS A 1 115 ? -0.549 5.922 -12.662 1.00 88.00 115 LYS A C 1
ATOM 962 O O . LYS A 1 115 ? -1.413 6.610 -13.202 1.00 88.00 115 LYS A O 1
ATOM 967 N N . SER A 1 116 ? -0.170 4.750 -13.160 1.00 86.69 116 SER A N 1
ATOM 968 C CA . SER A 1 116 ? -0.801 4.195 -14.354 1.00 86.69 116 SER A CA 1
ATOM 969 C C . SER A 1 116 ? -2.265 3.835 -14.089 1.00 86.69 116 SER A C 1
ATOM 971 O O . SER A 1 116 ? -2.621 3.255 -13.066 1.00 86.69 116 SER A O 1
ATOM 973 N N . ASN A 1 117 ? -3.120 4.153 -15.061 1.00 85.06 117 ASN A N 1
ATOM 974 C CA . ASN A 1 117 ? -4.543 3.811 -15.034 1.00 85.06 117 ASN A CA 1
ATOM 975 C C . ASN A 1 117 ? -4.813 2.369 -15.491 1.00 85.06 117 ASN A C 1
ATOM 977 O O . ASN A 1 117 ? -5.942 1.892 -15.392 1.00 85.06 117 ASN A O 1
ATOM 981 N N . LYS A 1 118 ? -3.803 1.689 -16.045 1.00 88.62 118 LYS A N 1
ATOM 982 C CA . LYS A 1 118 ? -3.907 0.326 -16.566 1.00 88.62 118 LYS A CA 1
ATOM 983 C C . LYS A 1 118 ? -2.917 -0.571 -15.847 1.00 88.62 118 LYS A C 1
ATOM 985 O O . LYS A 1 118 ? -1.712 -0.322 -15.885 1.00 88.62 118 LYS A O 1
ATOM 990 N N . LEU A 1 119 ? -3.436 -1.652 -15.267 1.00 85.25 119 LEU A N 1
ATOM 991 C CA . LEU A 1 119 ? -2.620 -2.649 -14.581 1.00 85.25 119 LEU A CA 1
ATOM 992 C C . LEU A 1 119 ? -1.536 -3.207 -15.510 1.00 85.25 119 LEU A C 1
ATOM 994 O O . LEU A 1 119 ? -0.373 -3.239 -15.139 1.00 85.25 119 LEU A O 1
ATOM 998 N N . GLU A 1 120 ? -1.899 -3.553 -16.744 1.00 88.12 120 GLU A N 1
ATOM 999 C CA . GLU A 1 120 ? -0.974 -4.057 -17.766 1.00 88.12 120 GLU A CA 1
ATOM 1000 C C . GLU A 1 120 ? 0.254 -3.141 -17.959 1.00 88.12 120 GLU A C 1
ATOM 1002 O O . GLU A 1 120 ? 1.391 -3.612 -17.991 1.00 88.12 120 GLU A O 1
ATOM 1007 N N . ASP A 1 121 ? 0.038 -1.824 -18.032 1.00 90.06 121 ASP A N 1
ATOM 1008 C CA . ASP A 1 121 ? 1.107 -0.841 -18.238 1.00 90.06 121 ASP A CA 1
ATOM 1009 C C . ASP A 1 121 ? 1.975 -0.684 -16.979 1.00 90.06 121 ASP A C 1
ATOM 1011 O O . ASP A 1 121 ? 3.202 -0.562 -17.086 1.00 90.06 121 ASP A O 1
ATOM 1015 N N . SER A 1 122 ? 1.367 -0.758 -15.786 1.00 90.06 122 SER A N 1
ATOM 1016 C CA . SER A 1 122 ? 2.100 -0.820 -14.513 1.00 90.06 122 SER A CA 1
ATOM 1017 C C . SER A 1 122 ? 3.003 -2.046 -14.466 1.00 90.06 122 SER A C 1
ATOM 1019 O O . SER A 1 122 ? 4.189 -1.909 -14.185 1.00 90.06 122 SER A O 1
ATOM 1021 N N . MET A 1 123 ? 2.470 -3.227 -14.794 1.00 90.00 123 MET A N 1
ATOM 1022 C CA . MET A 1 123 ? 3.211 -4.489 -14.735 1.00 90.00 123 MET A CA 1
ATOM 1023 C C . MET A 1 123 ? 4.357 -4.520 -15.743 1.00 90.00 123 MET A C 1
ATOM 1025 O O . MET A 1 123 ? 5.470 -4.913 -15.403 1.00 90.00 123 MET A O 1
ATOM 1029 N N . ARG A 1 124 ? 4.126 -4.051 -16.975 1.00 91.69 124 ARG A N 1
ATOM 1030 C CA . ARG A 1 124 ? 5.192 -3.936 -17.982 1.00 91.69 124 ARG A CA 1
ATOM 1031 C C . ARG A 1 124 ? 6.299 -3.010 -17.510 1.00 91.69 124 ARG A C 1
ATOM 1033 O O . ARG A 1 124 ? 7.469 -3.360 -17.613 1.00 91.69 124 ARG A O 1
ATOM 1040 N N . THR A 1 125 ? 5.932 -1.849 -16.976 1.00 92.38 125 THR A N 1
ATOM 1041 C CA . THR A 1 125 ? 6.909 -0.891 -16.458 1.00 92.38 125 THR A CA 1
ATOM 1042 C C . THR A 1 125 ? 7.691 -1.486 -15.293 1.00 92.38 125 THR A C 1
ATOM 1044 O O . THR A 1 125 ? 8.907 -1.362 -15.289 1.00 92.38 125 THR A O 1
ATOM 1047 N N . LEU A 1 126 ? 7.017 -2.179 -14.372 1.00 91.94 126 LEU A N 1
ATOM 1048 C CA . LEU A 1 126 ? 7.610 -2.835 -13.207 1.00 91.94 126 LEU A CA 1
ATOM 1049 C C . LEU A 1 126 ? 8.662 -3.884 -13.601 1.00 91.94 126 LEU A C 1
ATOM 1051 O O . LEU A 1 126 ? 9.758 -3.903 -13.043 1.00 91.94 126 LEU A O 1
ATOM 1055 N N . ILE A 1 127 ? 8.356 -4.717 -14.603 1.00 91.69 127 ILE A N 1
ATOM 1056 C CA . ILE A 1 127 ? 9.300 -5.700 -15.157 1.00 91.69 127 ILE A CA 1
ATOM 1057 C C . ILE A 1 127 ? 10.481 -4.985 -15.823 1.00 91.69 127 ILE A C 1
ATOM 1059 O O . ILE A 1 127 ? 11.640 -5.313 -15.572 1.00 91.69 127 ILE A O 1
ATOM 1063 N N . LEU A 1 128 ? 10.194 -3.983 -16.660 1.00 92.69 128 LEU A N 1
ATOM 1064 C CA . LEU A 1 128 ? 11.214 -3.242 -17.400 1.00 92.69 128 LEU A CA 1
ATOM 1065 C C . LEU A 1 128 ? 12.092 -2.367 -16.501 1.00 92.69 128 LEU A C 1
ATOM 1067 O O . LEU A 1 128 ? 13.202 -2.051 -16.911 1.00 92.69 128 LEU A O 1
ATOM 1071 N N . SER A 1 129 ? 11.642 -1.963 -15.314 1.00 92.00 129 SER A N 1
ATOM 1072 C CA . SER A 1 129 ? 12.447 -1.193 -14.357 1.00 92.00 129 SER A CA 1
ATOM 1073 C C . SER A 1 129 ? 13.238 -2.059 -13.380 1.00 92.00 129 SER A C 1
ATOM 1075 O O . SER A 1 129 ? 14.108 -1.535 -12.680 1.00 92.00 129 SER A O 1
ATOM 1077 N N . ASN A 1 130 ? 12.961 -3.368 -13.337 1.00 91.25 130 ASN A N 1
ATOM 1078 C CA . ASN A 1 130 ? 13.617 -4.331 -12.450 1.00 91.25 130 ASN A CA 1
ATOM 1079 C C . ASN A 1 130 ? 13.997 -5.632 -13.187 1.00 91.25 130 ASN A C 1
ATOM 1081 O O . ASN A 1 130 ? 13.683 -6.726 -12.711 1.00 91.25 130 ASN A O 1
ATOM 1085 N N . PRO A 1 131 ? 14.698 -5.558 -14.337 1.00 88.81 131 PRO A N 1
ATOM 1086 C CA . PRO A 1 131 ? 14.951 -6.726 -15.182 1.00 88.81 131 PRO A CA 1
ATOM 1087 C C . PRO A 1 131 ? 15.787 -7.800 -14.473 1.00 88.81 131 PRO A C 1
ATOM 1089 O O . PRO A 1 131 ? 15.533 -8.987 -14.644 1.00 88.81 131 PRO A O 1
ATOM 1092 N N . VAL A 1 132 ? 16.768 -7.400 -13.656 1.00 87.88 132 VAL A N 1
ATOM 1093 C CA . VAL A 1 132 ? 17.654 -8.336 -12.944 1.00 87.88 132 VAL A CA 1
ATOM 1094 C C . VAL A 1 132 ? 16.872 -9.129 -11.897 1.00 87.88 132 VAL A C 1
ATOM 1096 O O . VAL A 1 132 ? 16.917 -10.358 -11.913 1.00 87.88 132 VAL A O 1
ATOM 1099 N N . SER A 1 133 ? 16.127 -8.434 -11.030 1.00 86.69 133 SER A N 1
ATOM 1100 C CA . SER A 1 133 ? 15.300 -9.062 -9.994 1.00 86.69 133 SER A CA 1
ATOM 1101 C C . SER A 1 133 ? 14.229 -9.955 -10.612 1.00 86.69 133 SER A C 1
ATOM 1103 O O . SER A 1 133 ? 14.094 -11.107 -10.216 1.00 86.69 133 SER A O 1
ATOM 1105 N N . PHE A 1 134 ? 13.543 -9.472 -11.652 1.00 88.69 134 PHE A N 1
ATOM 1106 C CA . PHE A 1 134 ? 12.515 -10.249 -12.338 1.00 88.69 134 PHE A CA 1
ATOM 1107 C C . PHE A 1 134 ? 13.070 -11.537 -12.955 1.00 88.69 134 PHE A C 1
ATOM 1109 O O . PHE A 1 134 ? 12.494 -12.600 -12.755 1.00 88.69 134 PHE A O 1
ATOM 1116 N N . ILE A 1 135 ? 14.199 -11.476 -13.674 1.00 89.31 135 ILE A N 1
ATOM 1117 C CA . ILE A 1 135 ? 14.819 -12.670 -14.271 1.00 89.31 135 ILE A CA 1
ATOM 1118 C C . ILE A 1 135 ? 15.198 -13.676 -13.179 1.00 89.31 135 ILE A C 1
ATOM 1120 O O . ILE A 1 135 ? 14.927 -14.868 -13.316 1.00 89.31 135 ILE A O 1
ATOM 1124 N N . PHE A 1 136 ? 15.803 -13.204 -12.089 1.00 89.12 136 PHE A N 1
ATOM 1125 C CA . PHE A 1 136 ? 16.201 -14.059 -10.976 1.00 89.12 136 PHE A CA 1
ATOM 1126 C C . PHE A 1 136 ? 15.000 -14.741 -10.305 1.00 89.12 136 PHE A C 1
ATOM 1128 O O . PHE A 1 136 ? 15.010 -15.963 -10.136 1.00 89.12 136 PHE A O 1
ATOM 1135 N N . ASN A 1 137 ? 13.950 -13.980 -9.996 1.00 89.56 137 ASN A N 1
ATOM 1136 C CA . ASN A 1 137 ? 12.724 -14.501 -9.395 1.00 89.56 137 ASN A CA 1
ATOM 1137 C C . ASN A 1 137 ? 11.978 -15.434 -10.363 1.00 89.56 137 ASN A C 1
ATOM 1139 O O . ASN A 1 137 ? 11.473 -16.477 -9.964 1.00 89.56 137 ASN A O 1
ATOM 1143 N N . PHE A 1 138 ? 11.988 -15.150 -11.668 1.00 89.12 138 PHE A N 1
ATOM 1144 C CA . PHE A 1 138 ? 11.376 -16.012 -12.681 1.00 89.12 138 PHE A CA 1
ATOM 1145 C C . PHE A 1 138 ? 12.031 -17.397 -12.764 1.00 89.12 138 PHE A C 1
ATOM 1147 O O . PHE A 1 138 ? 11.339 -18.401 -12.944 1.00 89.12 138 PHE A O 1
ATOM 1154 N N . PHE A 1 139 ? 13.356 -17.478 -12.604 1.00 89.06 139 PHE A N 1
ATOM 1155 C CA . PHE A 1 139 ? 14.052 -18.766 -12.525 1.00 89.06 139 PHE A CA 1
ATOM 1156 C C . PHE A 1 139 ? 13.770 -19.521 -11.220 1.00 89.06 139 PHE A C 1
ATOM 1158 O O . PHE A 1 139 ? 13.825 -20.751 -11.215 1.00 89.06 139 PHE A O 1
ATOM 1165 N N . LYS A 1 140 ? 13.454 -18.810 -10.133 1.00 89.06 140 LYS A N 1
ATOM 1166 C CA . LYS A 1 140 ? 13.066 -19.405 -8.848 1.00 89.06 140 LYS A CA 1
ATOM 1167 C C . LYS A 1 140 ? 11.596 -19.810 -8.777 1.00 89.06 140 LYS A C 1
ATOM 1169 O O . LYS A 1 140 ? 11.282 -20.733 -8.030 1.00 89.06 140 LYS A O 1
ATOM 1174 N N . ALA A 1 141 ? 10.727 -19.170 -9.555 1.00 87.06 141 ALA A N 1
ATOM 1175 C CA . ALA A 1 141 ? 9.285 -19.363 -9.505 1.00 87.06 141 ALA A CA 1
ATOM 1176 C C . ALA A 1 141 ? 8.874 -20.825 -9.766 1.00 87.06 141 ALA A C 1
ATOM 1178 O O . ALA A 1 141 ? 9.161 -21.407 -10.821 1.00 87.06 141 ALA A O 1
ATOM 1179 N N . GLN A 1 142 ? 8.154 -21.407 -8.802 1.00 84.06 142 GLN A N 1
ATOM 1180 C CA . GLN A 1 142 ? 7.695 -22.803 -8.832 1.00 84.06 142 GLN A CA 1
ATOM 1181 C C . GLN A 1 142 ? 6.185 -22.947 -9.056 1.00 84.06 142 GLN A C 1
ATOM 1183 O O . GLN A 1 142 ? 5.714 -24.057 -9.311 1.00 84.06 142 GLN A O 1
ATOM 1188 N N . GLY A 1 143 ? 5.407 -21.866 -8.950 1.00 80.31 143 GLY A N 1
ATOM 1189 C CA . GLY A 1 143 ? 3.961 -21.935 -9.101 1.00 80.31 143 GLY A CA 1
ATOM 1190 C C . GLY A 1 143 ? 3.498 -22.019 -10.553 1.00 80.31 143 GLY A C 1
ATOM 1191 O O . GLY A 1 143 ? 4.267 -21.975 -11.517 1.00 80.31 143 GLY A O 1
ATOM 1192 N N . LYS A 1 144 ? 2.178 -22.180 -10.701 1.00 80.44 144 LYS A N 1
ATOM 1193 C CA . LYS A 1 144 ? 1.518 -22.352 -12.004 1.00 80.44 144 LYS A CA 1
ATOM 1194 C C . LYS A 1 144 ? 1.610 -21.096 -12.874 1.00 80.44 144 LYS A C 1
ATOM 1196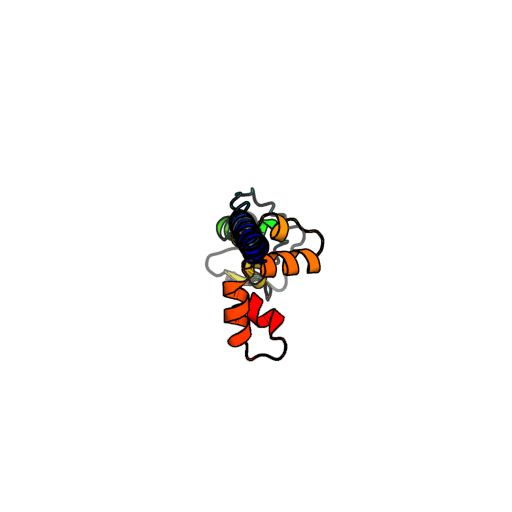 O O . LYS A 1 144 ? 1.674 -21.220 -14.093 1.00 80.44 144 LYS A O 1
ATOM 1201 N N . ASP A 1 145 ? 1.622 -19.917 -12.251 1.00 85.19 145 ASP A N 1
ATOM 1202 C CA . ASP A 1 145 ? 1.792 -18.625 -12.918 1.00 85.19 145 ASP A CA 1
ATOM 1203 C C . ASP A 1 145 ? 3.131 -18.002 -12.512 1.00 85.19 145 ASP A C 1
ATOM 1205 O O . ASP A 1 145 ? 3.229 -17.218 -11.568 1.00 85.19 145 ASP A O 1
ATOM 1209 N N . LYS A 1 146 ? 4.180 -18.375 -13.248 1.00 83.50 146 LYS A N 1
ATOM 1210 C CA . LYS A 1 146 ? 5.551 -17.936 -12.971 1.00 83.50 146 LYS A CA 1
ATOM 1211 C C . LYS A 1 146 ? 5.746 -16.429 -13.082 1.00 83.50 146 LYS A C 1
ATOM 1213 O O . LYS A 1 146 ? 6.638 -15.896 -12.436 1.00 83.50 146 LYS A O 1
ATOM 1218 N N . ILE A 1 147 ? 4.955 -15.750 -13.917 1.00 83.00 147 ILE A N 1
ATOM 1219 C CA . ILE A 1 147 ? 5.075 -14.300 -14.098 1.00 83.00 147 ILE A CA 1
ATOM 1220 C C . ILE A 1 147 ? 4.584 -13.611 -12.831 1.00 83.00 147 ILE A C 1
ATOM 1222 O O . ILE A 1 147 ? 5.290 -12.770 -12.284 1.00 83.00 147 ILE A O 1
ATOM 1226 N N . ARG A 1 148 ? 3.407 -14.005 -12.334 1.00 82.25 148 ARG A N 1
ATOM 1227 C CA . ARG A 1 148 ? 2.857 -13.457 -11.093 1.00 82.25 148 ARG A CA 1
ATOM 1228 C C . ARG A 1 148 ? 3.748 -13.753 -9.890 1.00 82.25 148 ARG A C 1
ATOM 1230 O O . ARG A 1 148 ? 3.992 -12.851 -9.098 1.00 82.25 148 ARG A O 1
ATOM 1237 N N . ASP A 1 149 ? 4.247 -14.978 -9.773 1.00 81.69 149 ASP A N 1
ATOM 1238 C CA . ASP A 1 149 ? 5.131 -15.360 -8.669 1.00 81.69 149 ASP A CA 1
ATOM 1239 C C . ASP A 1 149 ? 6.434 -14.553 -8.693 1.00 81.69 149 ASP A C 1
ATOM 1241 O O . ASP A 1 149 ? 6.845 -14.021 -7.669 1.00 81.69 149 ASP A O 1
ATOM 1245 N N . ALA A 1 150 ? 7.032 -14.367 -9.876 1.00 84.50 150 ALA A N 1
ATOM 1246 C CA . ALA A 1 150 ? 8.264 -13.596 -10.020 1.00 84.50 150 ALA A CA 1
ATOM 1247 C C . ALA A 1 150 ? 8.118 -12.118 -9.630 1.00 84.50 150 ALA A C 1
ATOM 1249 O O . ALA A 1 150 ? 9.108 -11.462 -9.308 1.00 84.50 150 ALA A O 1
ATOM 1250 N N . LEU A 1 151 ? 6.894 -11.593 -9.706 1.00 83.44 151 LEU A N 1
ATOM 1251 C CA . LEU A 1 151 ? 6.584 -10.222 -9.337 1.00 83.44 151 LEU A CA 1
ATOM 1252 C C . LEU A 1 151 ? 6.360 -10.071 -7.836 1.00 83.44 151 LEU A C 1
ATOM 1254 O O . LEU A 1 151 ? 6.714 -9.027 -7.320 1.00 83.44 151 LEU A O 1
ATOM 1258 N N . LEU A 1 152 ? 5.773 -11.066 -7.164 1.00 77.69 152 LEU A N 1
ATOM 1259 C CA . LEU A 1 152 ? 5.354 -10.980 -5.758 1.00 77.69 152 LEU A CA 1
ATOM 1260 C C . LEU A 1 152 ? 6.408 -11.466 -4.739 1.00 77.69 152 LEU A C 1
ATOM 1262 O O . LEU A 1 152 ? 6.161 -11.319 -3.542 1.00 77.69 152 LEU A O 1
ATOM 1266 N N . GLU A 1 153 ? 7.522 -12.057 -5.190 1.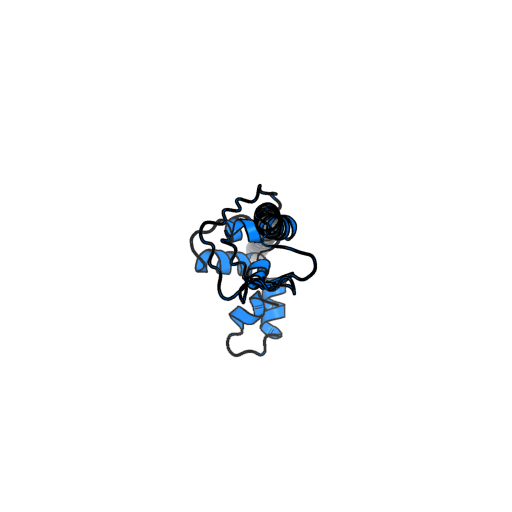00 64.62 153 GLU A N 1
ATOM 1267 C CA . GLU A 1 153 ? 8.689 -12.443 -4.362 1.00 64.62 153 GLU A CA 1
ATOM 1268 C C . GLU A 1 153 ? 9.648 -11.279 -4.080 1.00 64.62 153 GLU A C 1
ATOM 1270 O O . GLU A 1 153 ? 10.018 -11.118 -2.894 1.00 64.62 153 GLU A O 1
#

Foldseek 3Di:
DVVVVVVVVVVVVVVVVVLLCVLQPQFDPDADQADDDPPDDDDDDDCPVQEEEAEDEFDDALSCLQAPRSVVNNVVVNVVVCVVVVVDDPRYDYDYDPCSNQSNLNHRHHPCLSPDPDPVSNLVRQCSSPVPQLVVQLVVQDDPDSNSRSSRD

Organism: NCBI:txid1193029

Mean predicted aligned error: 6.8 Å

Solvent-accessible surface area (backbone atoms only — not comparable to full-atom values): 9109 Å² total; per-residue (Å²): 124,66,69,67,54,53,55,50,52,54,51,53,50,51,52,52,51,54,48,51,52,59,43,70,47,67,47,34,77,80,80,66,85,63,79,64,74,92,84,78,86,86,88,83,87,77,92,77,86,78,51,48,80,40,80,51,80,82,84,80,56,57,64,35,28,23,31,70,66,29,36,49,48,39,55,49,43,46,53,51,54,38,40,76,71,62,72,53,56,101,56,44,48,78,43,69,59,85,69,73,67,63,59,48,66,47,38,60,32,39,44,66,40,44,68,44,94,42,68,71,60,16,52,52,46,50,44,71,48,34,54,69,61,36,54,55,32,41,74,66,37,80,62,96,53,33,69,62,43,22,61,72,112

Nearest PDB structures (foldseek):
  8t8d-assembly4_D  TM=4.962E-01  e=7.799E+00  Helicobacter pylori 26695

pLDDT: mean 88.49, std 7.83, range [52.81, 96.88]

Sequence (153 aa):
MFFKRSYLFYFLFLILILYGIWSYTDRSSWEQTPDSRLKRIESFGKNLKKGNLLGIQPWMYPIDYSNEINFSKKIQSYLEEASKKGYINPKTIVVFPEYLGTWLVVAGEKTSVVKSNKLEDSMRTLILSNPVSFIFNFFKAQGKDKIRDALLE

Radius of gyration: 22.41 Å; Cα contacts (8 Å, |Δi|>4): 156; chains: 1; bounding box: 61×36×70 Å